Protein AF-A0A3Q8I880-F1 (afdb_monomer_lite)

Structure (mmCIF, N/CA/C/O backbone):
data_AF-A0A3Q8I880-F1
#
_entry.id   AF-A0A3Q8I880-F1
#
loop_
_atom_site.group_PDB
_atom_site.id
_atom_site.type_symbol
_atom_site.label_atom_id
_atom_site.label_alt_id
_atom_site.label_comp_id
_atom_site.label_asym_id
_atom_site.label_entity_id
_atom_site.label_seq_id
_atom_site.pdbx_PDB_ins_code
_atom_site.Cartn_x
_atom_site.Cartn_y
_atom_site.Cartn_z
_atom_site.occupancy
_atom_site.B_iso_or_equiv
_atom_site.auth_seq_id
_atom_site.auth_comp_id
_atom_site.auth_asym_id
_atom_site.auth_atom_id
_atom_site.pdbx_PDB_model_num
ATOM 1 N N . MET A 1 1 ? 31.622 13.884 -21.038 1.00 48.53 1 MET A N 1
ATOM 2 C CA . MET A 1 1 ? 30.396 13.888 -20.202 1.00 48.53 1 MET A CA 1
ATOM 3 C C . MET A 1 1 ? 29.457 12.779 -20.663 1.00 48.53 1 MET A C 1
ATOM 5 O O . MET A 1 1 ? 29.143 12.702 -21.841 1.00 48.53 1 MET A O 1
ATOM 9 N N . ASN A 1 2 ? 29.043 11.909 -19.739 1.00 56.47 2 ASN A N 1
ATOM 10 C CA . ASN A 1 2 ? 28.276 10.677 -19.970 1.00 56.47 2 ASN A CA 1
ATOM 11 C C . ASN A 1 2 ? 26.776 10.926 -20.264 1.00 56.47 2 ASN A C 1
ATOM 13 O O . ASN A 1 2 ? 25.928 10.442 -19.512 1.00 56.47 2 ASN A O 1
ATOM 17 N N . ALA A 1 3 ? 26.432 11.680 -21.315 1.00 60.06 3 ALA A N 1
ATOM 18 C CA . ALA A 1 3 ? 25.040 11.960 -21.712 1.00 60.06 3 ALA A CA 1
ATOM 19 C C . ALA A 1 3 ? 24.098 10.725 -21.659 1.00 60.06 3 ALA A C 1
ATOM 21 O O . ALA A 1 3 ? 23.089 10.794 -20.951 1.00 60.06 3 ALA A O 1
ATOM 22 N N . PRO A 1 4 ? 24.462 9.547 -22.217 1.00 75.69 4 PRO A N 1
ATOM 23 C CA . PRO A 1 4 ? 23.601 8.359 -22.154 1.00 75.69 4 PRO A CA 1
ATOM 24 C C . PRO A 1 4 ? 23.436 7.775 -20.739 1.00 75.69 4 PRO A C 1
ATOM 26 O O . PRO A 1 4 ? 22.412 7.168 -20.424 1.00 75.69 4 PRO A O 1
ATOM 29 N N . ARG A 1 5 ? 24.414 7.970 -19.840 1.00 82.81 5 ARG A N 1
ATOM 30 C CA . ARG A 1 5 ? 24.318 7.507 -18.443 1.00 82.81 5 ARG A CA 1
ATOM 31 C C . ARG A 1 5 ? 23.385 8.406 -17.637 1.00 82.81 5 ARG A C 1
ATOM 33 O O . ARG A 1 5 ? 22.600 7.897 -16.844 1.00 82.81 5 ARG A O 1
ATOM 40 N N . ARG A 1 6 ? 23.450 9.725 -17.854 1.00 87.69 6 ARG A N 1
ATOM 41 C CA . ARG A 1 6 ? 22.575 10.701 -17.189 1.00 87.69 6 ARG A CA 1
ATOM 42 C C . ARG A 1 6 ? 21.116 10.505 -17.594 1.00 87.69 6 ARG A C 1
ATOM 44 O O . ARG A 1 6 ? 20.265 10.419 -16.719 1.00 87.69 6 ARG A O 1
ATOM 51 N N . GLU A 1 7 ? 20.832 10.366 -18.886 1.00 89.00 7 GLU A N 1
ATOM 52 C CA . GLU A 1 7 ? 19.466 10.129 -19.380 1.00 89.00 7 GLU A CA 1
ATOM 53 C C . GLU A 1 7 ? 18.866 8.828 -18.844 1.00 89.00 7 GLU A C 1
ATOM 55 O O . GLU A 1 7 ? 17.703 8.790 -18.441 1.00 89.00 7 GLU A O 1
ATOM 60 N N . ARG A 1 8 ? 19.671 7.760 -18.777 1.00 87.94 8 ARG A N 1
ATOM 61 C CA . ARG A 1 8 ? 19.245 6.493 -18.177 1.00 87.94 8 ARG A CA 1
ATOM 62 C C . ARG A 1 8 ? 18.885 6.657 -16.700 1.00 87.94 8 ARG A C 1
ATOM 64 O O . ARG A 1 8 ? 17.855 6.141 -16.280 1.00 87.94 8 ARG A O 1
ATOM 71 N N . TRP A 1 9 ? 19.703 7.374 -15.928 1.00 92.31 9 TRP A N 1
ATOM 72 C CA . TRP A 1 9 ? 19.418 7.646 -14.518 1.00 92.31 9 TRP A CA 1
ATOM 73 C C . TRP A 1 9 ? 18.152 8.477 -14.327 1.00 92.31 9 TRP A C 1
ATOM 75 O O . TRP A 1 9 ? 17.329 8.119 -13.490 1.00 92.31 9 TRP A O 1
ATOM 85 N N . LEU A 1 10 ? 17.953 9.524 -15.132 1.00 94.12 10 LEU A N 1
ATOM 86 C CA . LEU A 1 10 ? 16.739 10.343 -15.070 1.00 94.12 10 LEU A CA 1
ATOM 87 C C . LEU A 1 10 ? 15.481 9.502 -15.319 1.00 94.12 10 LEU A C 1
ATOM 89 O O . LEU A 1 10 ? 14.535 9.594 -14.546 1.00 94.12 10 LEU A O 1
ATOM 93 N N . LYS A 1 11 ? 15.505 8.598 -16.306 1.00 93.62 11 LYS A N 1
ATOM 94 C CA . LYS A 1 11 ? 14.385 7.677 -16.570 1.00 93.62 11 LYS A CA 1
ATOM 95 C C . LYS A 1 11 ? 14.132 6.692 -15.426 1.00 93.62 11 LYS A C 1
ATOM 97 O O . LYS A 1 11 ? 12.984 6.343 -15.173 1.00 93.62 11 LYS A O 1
ATOM 102 N N . ILE A 1 12 ? 15.181 6.217 -14.749 1.00 94.75 12 ILE A N 1
ATOM 103 C CA . ILE A 1 12 ? 15.036 5.356 -13.562 1.00 94.75 12 ILE A CA 1
ATOM 104 C C . ILE A 1 12 ? 14.341 6.136 -12.443 1.00 94.75 12 ILE A C 1
ATOM 106 O O . ILE A 1 12 ? 13.394 5.628 -11.850 1.00 94.75 12 ILE A O 1
ATOM 110 N N . VAL A 1 13 ? 14.789 7.366 -12.179 1.00 95.25 13 VAL A N 1
ATOM 111 C CA . VAL A 1 13 ? 14.208 8.235 -11.148 1.00 95.25 13 VAL A CA 1
ATOM 112 C C . VAL A 1 13 ? 12.749 8.550 -11.466 1.00 95.25 13 VAL A C 1
ATOM 114 O O . VAL A 1 13 ? 11.898 8.340 -10.611 1.00 95.25 13 VAL A O 1
ATOM 117 N N . GLU A 1 14 ? 12.443 8.957 -12.698 1.00 95.25 14 GLU A N 1
ATOM 118 C CA . GLU A 1 14 ? 11.081 9.261 -13.151 1.00 95.25 14 GLU A CA 1
ATOM 119 C C . GLU A 1 14 ? 10.129 8.078 -12.922 1.00 95.25 14 GLU A C 1
ATOM 121 O O . GLU A 1 14 ? 9.075 8.225 -12.307 1.00 95.25 14 GLU A O 1
ATOM 126 N N . ARG A 1 15 ? 10.525 6.869 -13.331 1.00 94.94 15 ARG A N 1
ATOM 127 C CA . ARG A 1 15 ? 9.709 5.657 -13.144 1.00 94.94 15 ARG A CA 1
ATOM 128 C C . ARG A 1 15 ? 9.521 5.302 -11.674 1.00 94.94 15 ARG A C 1
ATOM 130 O O . ARG A 1 15 ? 8.427 4.907 -11.278 1.00 94.94 15 ARG A O 1
ATOM 137 N N . SER A 1 16 ? 10.561 5.472 -10.860 1.00 94.56 16 SER A N 1
ATOM 138 C CA . SER A 1 16 ? 10.470 5.265 -9.414 1.00 94.56 16 SER A CA 1
ATOM 139 C C . SER A 1 16 ? 9.561 6.301 -8.748 1.00 94.56 16 SER A C 1
ATOM 141 O O . SER A 1 16 ? 8.810 5.942 -7.847 1.00 94.56 16 SER A O 1
ATOM 143 N N . MET A 1 17 ? 9.552 7.554 -9.218 1.00 96.50 17 MET A N 1
ATOM 144 C CA . MET A 1 17 ? 8.603 8.576 -8.758 1.00 96.50 17 MET A CA 1
ATOM 145 C C . MET A 1 17 ? 7.164 8.208 -9.121 1.00 96.50 17 MET A C 1
ATOM 147 O O . MET A 1 17 ? 6.275 8.341 -8.286 1.00 96.50 17 MET A O 1
ATOM 151 N N . VAL A 1 18 ? 6.926 7.683 -10.325 1.00 94.94 18 VAL A N 1
ATOM 152 C CA . VAL A 1 18 ? 5.600 7.168 -10.701 1.00 94.94 18 VAL A CA 1
ATOM 153 C C . VAL A 1 18 ? 5.187 6.024 -9.770 1.00 94.94 18 VAL A C 1
ATOM 155 O O . VAL A 1 18 ? 4.083 6.040 -9.230 1.00 94.94 18 VAL A O 1
ATOM 158 N N . GLY A 1 19 ? 6.085 5.066 -9.515 1.00 95.25 19 GLY A N 1
ATOM 159 C CA . GLY A 1 19 ? 5.859 3.993 -8.542 1.00 95.25 19 GLY A CA 1
ATOM 160 C C . GLY A 1 19 ? 5.504 4.515 -7.147 1.00 95.25 19 GLY A C 1
ATOM 161 O O . GLY A 1 19 ? 4.554 4.033 -6.533 1.00 95.25 19 GLY A O 1
ATOM 162 N N . HIS A 1 20 ? 6.215 5.543 -6.685 1.00 96.94 20 HIS A N 1
ATOM 163 C CA . HIS A 1 20 ? 5.966 6.211 -5.412 1.00 96.94 20 HIS A CA 1
ATOM 164 C C . HIS A 1 20 ? 4.575 6.858 -5.352 1.00 96.94 20 HIS A C 1
ATOM 166 O O . HIS A 1 20 ? 3.838 6.637 -4.394 1.00 96.94 20 HIS A O 1
ATOM 172 N N . VAL A 1 21 ? 4.166 7.584 -6.399 1.00 97.06 21 VAL A N 1
ATOM 173 C CA . VAL A 1 21 ? 2.827 8.192 -6.482 1.00 97.06 21 VAL A CA 1
ATOM 174 C C . VAL A 1 21 ? 1.730 7.125 -6.419 1.00 97.06 21 VAL A C 1
ATOM 176 O O . VAL A 1 21 ? 0.759 7.294 -5.687 1.00 97.06 21 VAL A O 1
ATOM 179 N N . PHE A 1 22 ? 1.897 5.994 -7.114 1.00 95.38 22 PHE A N 1
ATOM 180 C CA . PHE A 1 22 ? 0.932 4.888 -7.071 1.00 95.38 22 PHE A CA 1
ATOM 181 C C . PHE A 1 22 ? 0.911 4.127 -5.739 1.00 95.38 22 PHE A C 1
ATOM 183 O O . PHE A 1 22 ? -0.091 3.479 -5.432 1.00 95.38 22 PHE A O 1
ATOM 190 N N . ALA A 1 23 ? 1.967 4.206 -4.929 1.00 96.94 23 ALA A N 1
ATOM 191 C CA . ALA A 1 23 ? 1.999 3.548 -3.628 1.00 96.94 23 ALA A CA 1
ATOM 192 C C . ALA A 1 23 ? 0.982 4.153 -2.647 1.00 96.94 23 ALA A C 1
ATOM 194 O O . ALA A 1 23 ? 0.402 3.412 -1.857 1.00 96.94 23 ALA A O 1
ATOM 195 N N . TYR A 1 24 ? 0.707 5.460 -2.728 1.00 95.94 24 TYR A N 1
ATOM 196 C CA . TYR A 1 24 ? -0.257 6.141 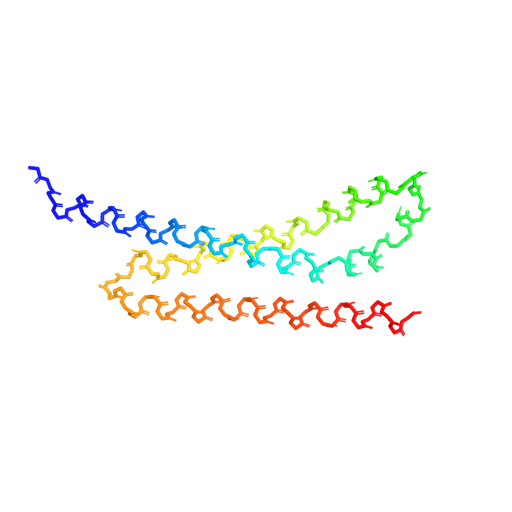-1.856 1.00 95.94 24 TYR A CA 1
ATOM 197 C C . TYR A 1 24 ? -1.692 5.600 -1.961 1.00 95.94 24 TYR A C 1
ATOM 199 O O . TYR A 1 24 ? -2.203 5.126 -0.946 1.00 95.94 24 TYR A O 1
ATOM 207 N N . PRO A 1 25 ? -2.366 5.616 -3.131 1.00 96.25 25 PRO A N 1
ATOM 208 C CA . PRO A 1 25 ? -3.742 5.135 -3.224 1.00 96.25 25 PRO A CA 1
ATOM 209 C C . PRO A 1 25 ? -3.861 3.649 -2.865 1.00 96.25 25 PRO A C 1
ATOM 211 O O . PRO A 1 25 ? -4.830 3.251 -2.225 1.00 96.25 25 PRO A O 1
ATOM 214 N N . VAL A 1 26 ? -2.864 2.825 -3.203 1.00 96.81 26 VAL A N 1
ATOM 215 C CA . VAL A 1 26 ? -2.880 1.399 -2.843 1.00 96.81 26 VAL A CA 1
ATOM 216 C C . VAL A 1 26 ? -2.701 1.203 -1.336 1.00 96.81 26 VAL A C 1
ATOM 218 O O . VAL A 1 26 ? -3.424 0.408 -0.739 1.00 96.81 26 VAL A O 1
ATOM 221 N N . ALA A 1 27 ? -1.803 1.953 -0.695 1.00 97.00 27 ALA A N 1
ATOM 222 C CA . ALA A 1 27 ? -1.656 1.926 0.758 1.00 97.00 27 ALA A CA 1
ATOM 223 C C . ALA A 1 27 ? -2.948 2.361 1.470 1.00 97.00 27 ALA A C 1
ATOM 225 O O . ALA A 1 27 ? -3.332 1.738 2.457 1.00 97.00 27 ALA A O 1
ATOM 226 N N . VAL A 1 28 ? -3.656 3.368 0.942 1.00 95.50 28 VAL A N 1
ATOM 227 C CA . VAL A 1 28 ? -4.960 3.808 1.468 1.00 95.50 28 VAL A CA 1
ATOM 228 C C . VAL A 1 28 ? -6.006 2.698 1.374 1.00 95.50 28 VAL A C 1
ATOM 230 O O . VAL A 1 28 ? -6.681 2.431 2.366 1.00 95.50 28 VAL A O 1
ATOM 233 N N . VAL A 1 29 ? -6.109 2.003 0.233 1.00 95.88 29 VAL A N 1
ATOM 234 C CA . VAL A 1 29 ? -7.027 0.856 0.082 1.00 95.88 29 VAL A CA 1
ATOM 235 C C . VAL A 1 29 ? -6.773 -0.182 1.173 1.00 95.88 29 VAL A C 1
ATOM 237 O O . VAL A 1 29 ? -7.710 -0.631 1.828 1.00 95.88 29 VAL A O 1
ATOM 240 N N . TRP A 1 30 ? -5.509 -0.520 1.418 1.00 97.88 30 TRP A N 1
ATOM 241 C CA . TRP A 1 30 ? -5.146 -1.491 2.447 1.00 97.88 30 TRP A CA 1
ATOM 242 C C . TRP A 1 30 ? -5.358 -0.983 3.873 1.00 97.88 30 TRP A C 1
ATOM 244 O O . TRP A 1 30 ? -5.770 -1.764 4.731 1.00 97.88 30 TRP A O 1
ATOM 254 N N . ALA A 1 31 ? -5.149 0.310 4.135 1.00 96.31 31 ALA A N 1
ATOM 255 C CA . ALA A 1 31 ? -5.489 0.918 5.418 1.00 96.31 31 ALA A CA 1
ATOM 256 C C . ALA A 1 31 ? -6.988 0.761 5.705 1.00 96.31 31 ALA A C 1
ATOM 258 O O . ALA A 1 31 ? -7.363 0.208 6.737 1.00 96.31 31 ALA A O 1
ATOM 259 N N . MET A 1 32 ? -7.839 1.168 4.756 1.00 95.19 32 MET A N 1
ATOM 260 C CA . MET A 1 32 ? -9.299 1.103 4.882 1.00 95.19 32 MET A CA 1
ATOM 261 C C . MET A 1 32 ? -9.808 -0.335 4.990 1.00 95.19 32 MET A C 1
ATOM 263 O O . MET A 1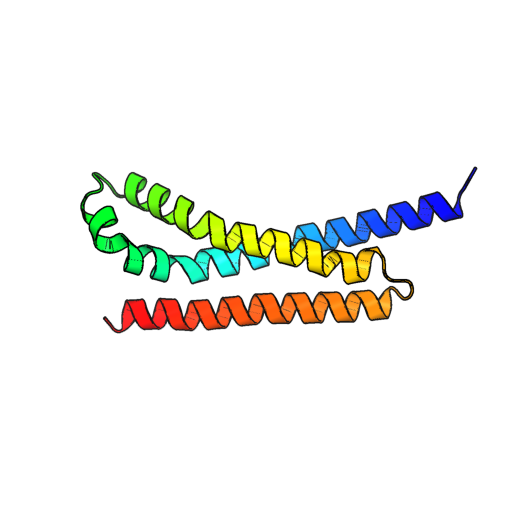 32 ? -10.673 -0.628 5.814 1.00 95.19 32 MET A O 1
ATOM 267 N N . ALA A 1 33 ? -9.239 -1.245 4.200 1.00 95.75 33 ALA A N 1
ATOM 268 C CA . ALA A 1 33 ? -9.556 -2.665 4.253 1.00 95.75 33 ALA A CA 1
ATOM 269 C C . ALA A 1 33 ? -9.185 -3.309 5.602 1.00 95.75 33 ALA A C 1
ATOM 271 O O . ALA A 1 33 ? -9.794 -4.298 6.000 1.00 95.75 33 ALA A O 1
ATOM 272 N N . SER A 1 34 ? -8.208 -2.753 6.322 1.00 96.19 34 SER A N 1
ATOM 273 C CA . SER A 1 34 ? -7.729 -3.295 7.599 1.00 96.19 34 SER A CA 1
ATOM 274 C C . SER A 1 34 ? -8.469 -2.749 8.822 1.00 96.19 34 SER A C 1
ATOM 276 O O . SER A 1 34 ? -8.320 -3.317 9.903 1.00 96.19 34 SER A O 1
ATOM 278 N N . ILE A 1 35 ? -9.269 -1.681 8.680 1.00 95.25 35 ILE A N 1
ATOM 279 C CA . ILE A 1 35 ? -10.011 -1.067 9.798 1.00 95.25 35 ILE A CA 1
ATOM 280 C C . ILE A 1 35 ? -10.910 -2.088 10.513 1.00 95.25 35 ILE A C 1
ATOM 282 O O . ILE A 1 35 ? -10.766 -2.226 11.730 1.00 95.25 35 ILE A O 1
ATOM 286 N N . PRO A 1 36 ? -11.779 -2.854 9.818 1.00 94.31 36 PRO A N 1
ATOM 287 C CA . PRO A 1 36 ? -12.671 -3.794 10.495 1.00 94.31 36 PRO A CA 1
ATOM 288 C C . PRO A 1 36 ? -11.911 -4.870 11.263 1.00 94.31 36 PRO A C 1
ATOM 290 O O . PRO A 1 36 ? -12.270 -5.208 12.388 1.00 94.31 36 PRO A O 1
ATOM 293 N N . LEU A 1 37 ? -10.810 -5.362 10.685 1.00 90.50 37 LEU A N 1
ATOM 294 C CA . LEU A 1 37 ? -9.977 -6.367 11.330 1.00 90.50 37 LEU A CA 1
ATOM 295 C C . LEU A 1 37 ? -9.303 -5.812 12.592 1.00 90.50 37 LEU A C 1
ATOM 297 O O . LEU A 1 37 ? -9.253 -6.502 13.607 1.00 90.50 37 LEU A O 1
ATOM 301 N N . ALA A 1 38 ? -8.810 -4.570 12.552 1.00 91.75 38 ALA A N 1
ATOM 302 C CA . ALA A 1 38 ? -8.232 -3.919 13.725 1.00 91.75 38 ALA A CA 1
ATOM 303 C C . ALA A 1 38 ? -9.266 -3.756 14.849 1.00 91.75 38 ALA A C 1
ATOM 305 O O . ALA A 1 38 ? -8.942 -3.994 16.008 1.00 91.75 38 ALA A O 1
ATOM 306 N N . ILE A 1 39 ? -10.510 -3.410 14.513 1.00 91.50 39 ILE A N 1
ATOM 307 C CA . ILE A 1 39 ? -11.597 -3.326 15.493 1.00 91.50 39 ILE A CA 1
ATOM 308 C C . ILE A 1 39 ? -11.897 -4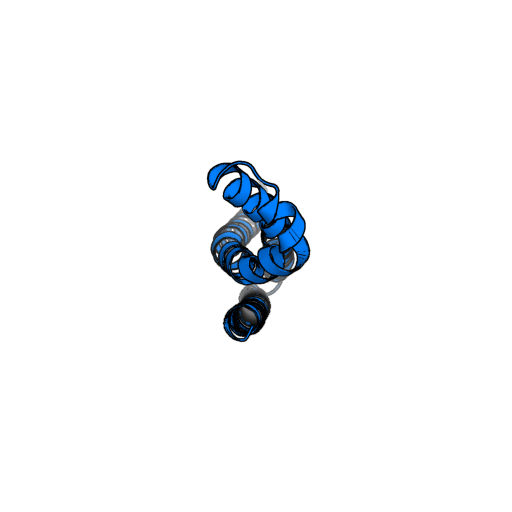.713 16.068 1.00 91.50 39 ILE A C 1
ATOM 310 O O . ILE A 1 39 ? -11.945 -4.881 17.279 1.00 91.50 39 ILE A O 1
ATOM 314 N N . HIS A 1 40 ? -12.042 -5.727 15.215 1.00 89.44 40 HIS A N 1
ATOM 315 C CA . HIS A 1 40 ? -12.371 -7.088 15.638 1.00 89.44 40 HIS A CA 1
ATOM 316 C C . HIS A 1 40 ? -11.325 -7.727 16.544 1.00 89.44 40 HIS A C 1
ATOM 318 O O . HIS A 1 40 ? -11.671 -8.325 17.561 1.00 89.44 40 HIS A O 1
ATOM 324 N N . LEU A 1 41 ? -10.049 -7.626 16.176 1.00 90.62 41 LEU A N 1
ATOM 325 C CA . LEU A 1 41 ? -8.975 -8.276 16.922 1.00 90.62 41 LEU A CA 1
ATOM 326 C C . LEU A 1 41 ? -8.689 -7.597 18.263 1.00 90.62 41 LEU A C 1
ATOM 328 O O . LEU A 1 41 ? -8.110 -8.240 19.133 1.00 90.62 41 LEU A O 1
ATOM 332 N N . PHE A 1 42 ? -9.082 -6.331 18.423 1.00 92.94 42 PHE A N 1
ATOM 333 C CA . PHE A 1 42 ? -8.715 -5.511 19.577 1.00 92.94 42 PHE A CA 1
ATOM 334 C C . PHE A 1 42 ? -9.914 -4.809 20.226 1.00 92.94 42 PHE A C 1
ATOM 336 O O . PHE A 1 42 ? -9.763 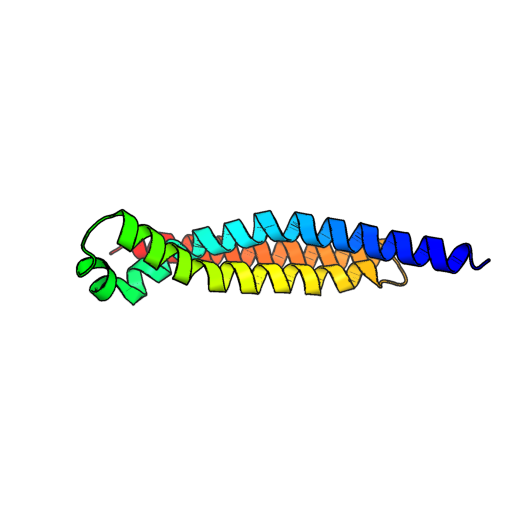-3.746 20.827 1.00 92.94 42 PHE A O 1
ATOM 343 N N . ILE A 1 43 ? -11.118 -5.375 20.087 1.00 92.81 43 ILE A N 1
ATOM 344 C CA . ILE A 1 43 ? -12.345 -4.750 20.600 1.00 92.81 43 ILE A CA 1
ATOM 345 C C . ILE A 1 43 ? -12.282 -4.543 22.118 1.00 92.81 43 ILE A C 1
ATOM 347 O O . ILE A 1 43 ? -12.655 -3.488 22.611 1.00 92.81 43 ILE A O 1
ATOM 351 N N . ARG A 1 44 ? -11.703 -5.501 22.853 1.00 94.25 44 ARG A N 1
ATOM 352 C CA . ARG A 1 44 ? -11.573 -5.421 24.315 1.00 94.25 44 ARG A CA 1
ATOM 353 C C . ARG A 1 44 ? -10.662 -4.278 24.743 1.00 94.25 44 ARG A C 1
ATOM 355 O O . ARG A 1 44 ? -10.932 -3.626 25.739 1.00 94.25 44 ARG A O 1
ATOM 362 N N . GLU A 1 45 ? -9.577 -4.042 24.015 1.00 95.56 45 GLU A N 1
ATOM 363 C CA . GLU A 1 45 ? -8.683 -2.917 24.260 1.00 95.56 45 GLU A CA 1
ATOM 364 C C . GLU A 1 45 ? -9.342 -1.593 23.884 1.00 95.56 45 GLU A C 1
ATOM 366 O O . GLU A 1 45 ? -9.155 -0.610 24.593 1.00 95.56 45 GLU A O 1
ATOM 371 N N . ILE A 1 46 ? -10.120 -1.574 22.798 1.00 93.19 46 ILE A N 1
ATOM 372 C CA . ILE A 1 46 ? -10.875 -0.402 22.342 1.00 93.19 46 ILE A CA 1
ATOM 373 C C . ILE A 1 46 ? -11.924 0.014 23.379 1.00 93.19 46 ILE A C 1
ATOM 375 O O . ILE A 1 46 ? -12.009 1.200 23.691 1.00 93.19 46 ILE A O 1
ATOM 379 N N . ASP A 1 47 ? -12.652 -0.942 23.960 1.00 94.19 47 ASP A N 1
ATOM 380 C CA . ASP A 1 47 ? -13.690 -0.693 24.972 1.00 94.19 47 ASP A CA 1
ATOM 381 C C . ASP A 1 47 ? -13.137 -0.058 26.260 1.00 94.19 47 ASP A C 1
ATOM 383 O O . ASP A 1 47 ? -13.870 0.587 27.008 1.00 94.19 47 ASP A O 1
ATOM 387 N N . LEU A 1 48 ? -11.837 -0.220 26.526 1.00 96.50 48 LEU A N 1
ATOM 388 C CA . LEU A 1 48 ? -11.156 0.351 27.691 1.00 96.50 48 LEU A CA 1
ATOM 389 C C . LEU A 1 48 ? -10.623 1.772 27.444 1.00 96.50 48 LEU A C 1
ATOM 391 O O . LEU A 1 48 ? -10.075 2.388 28.362 1.00 96.50 48 LEU A O 1
ATOM 395 N N . LEU A 1 49 ? -10.731 2.299 26.220 1.00 96.56 49 LEU A N 1
ATOM 396 C CA . LEU A 1 49 ? -10.206 3.620 25.885 1.00 96.56 49 LEU A CA 1
ATOM 397 C C . LEU A 1 49 ? -11.155 4.737 26.353 1.00 96.56 49 LEU A C 1
ATOM 399 O O . LEU A 1 49 ? -12.373 4.624 26.235 1.00 96.56 49 LEU A O 1
ATOM 403 N N . PRO A 1 50 ? -10.609 5.861 26.851 1.00 93.81 50 PRO A N 1
ATOM 404 C CA . PRO A 1 50 ? -11.399 6.877 27.545 1.00 93.81 50 PRO A CA 1
ATOM 405 C C . PRO A 1 50 ? -12.270 7.737 26.619 1.00 93.81 50 PRO A C 1
ATOM 407 O O . PRO A 1 50 ? -13.177 8.417 27.095 1.00 93.81 50 PRO A O 1
ATOM 410 N N . ASN A 1 51 ? -11.967 7.789 25.317 1.00 95.62 51 ASN A N 1
ATOM 411 C CA . ASN A 1 51 ? -12.675 8.627 24.352 1.00 95.62 51 ASN A CA 1
ATOM 412 C C . ASN A 1 51 ? -12.449 8.170 22.900 1.00 95.62 51 ASN A C 1
ATOM 414 O O . ASN A 1 51 ? -11.573 7.358 22.599 1.00 95.62 51 ASN A O 1
ATOM 418 N N . GLN A 1 52 ? -13.233 8.747 21.987 1.00 93.00 52 GLN A N 1
ATOM 419 C CA . GLN A 1 52 ? -13.200 8.435 20.554 1.00 93.00 52 GLN A CA 1
ATOM 420 C C . GLN A 1 52 ? -11.869 8.795 19.879 1.00 93.00 52 GLN A C 1
ATOM 422 O O . GLN A 1 52 ? -11.445 8.109 18.952 1.00 93.00 52 GLN A O 1
ATOM 427 N N . GLU A 1 53 ? -11.181 9.840 20.345 1.00 96.56 53 GLU A N 1
ATOM 428 C CA . GLU A 1 53 ? -9.874 10.211 19.797 1.00 96.56 53 GLU A CA 1
ATOM 429 C C . GLU A 1 53 ? -8.832 9.118 20.070 1.00 96.56 53 GLU A C 1
ATOM 431 O O . GLU A 1 53 ? -8.105 8.711 19.162 1.00 96.56 53 GLU A O 1
ATOM 436 N N . ALA A 1 54 ? -8.800 8.588 21.295 1.00 95.44 54 ALA A N 1
ATOM 437 C CA . ALA A 1 54 ? -7.913 7.497 21.675 1.00 95.44 54 ALA A CA 1
ATOM 438 C C . ALA A 1 54 ? -8.192 6.231 20.849 1.00 95.44 54 ALA A C 1
ATOM 440 O O . ALA A 1 54 ? -7.248 5.596 20.373 1.00 95.44 54 ALA A O 1
ATOM 441 N N . VAL A 1 55 ? -9.471 5.906 20.612 1.00 94.31 55 VAL A N 1
ATOM 442 C CA . VAL A 1 55 ? -9.879 4.807 19.717 1.00 94.31 55 VAL A CA 1
ATOM 443 C C . VAL A 1 55 ? -9.363 5.049 18.299 1.00 94.31 55 VAL A C 1
ATOM 445 O O . VAL A 1 55 ? -8.723 4.172 17.716 1.00 94.31 55 VAL A O 1
ATOM 448 N N . GLY A 1 56 ? -9.568 6.254 17.762 1.00 92.75 56 GLY A N 1
ATOM 449 C CA . GLY A 1 56 ? -9.085 6.640 16.439 1.00 92.75 56 GLY A CA 1
ATOM 450 C C . GLY A 1 56 ? -7.571 6.478 16.306 1.00 92.75 56 GLY A C 1
ATOM 451 O O . GLY A 1 56 ? -7.100 5.820 15.379 1.00 92.75 56 GLY A O 1
ATOM 452 N N . GLN A 1 57 ? -6.794 6.997 17.261 1.00 95.19 57 GLN A N 1
ATOM 453 C CA . GLN A 1 57 ? -5.336 6.849 17.257 1.00 95.19 57 GLN A CA 1
ATOM 454 C C . GLN A 1 57 ? -4.897 5.386 17.369 1.00 95.19 57 GLN A C 1
ATOM 456 O O . GLN A 1 57 ? -3.946 4.977 16.697 1.00 95.19 57 GLN A O 1
ATOM 461 N N . PHE A 1 58 ? -5.575 4.591 18.198 1.00 95.38 58 PHE A N 1
ATOM 462 C CA . PHE A 1 58 ? -5.289 3.170 18.336 1.00 95.38 58 PHE A CA 1
ATOM 463 C C . PHE A 1 58 ? -5.502 2.434 17.008 1.00 95.38 58 PHE A C 1
ATOM 465 O O . PHE A 1 58 ? -4.583 1.770 16.522 1.00 95.38 58 PHE A O 1
ATOM 472 N N . VAL A 1 59 ? -6.666 2.614 16.375 1.00 94.06 59 VAL A N 1
ATOM 473 C CA . VAL A 1 59 ? -6.993 1.995 15.082 1.00 94.06 59 VAL A CA 1
ATOM 474 C C . VAL A 1 59 ? -6.011 2.450 14.003 1.00 94.06 59 VAL A C 1
ATOM 476 O O . VAL A 1 59 ? -5.443 1.602 13.314 1.00 94.06 59 VAL A O 1
ATOM 479 N N . VAL A 1 60 ? -5.724 3.756 13.906 1.00 93.56 60 VAL A N 1
ATOM 480 C CA . VAL A 1 60 ? -4.759 4.317 12.941 1.00 93.56 60 VAL A CA 1
ATOM 481 C C . VAL A 1 60 ? -3.391 3.647 13.070 1.00 93.56 60 VAL A C 1
ATOM 483 O O . VAL A 1 60 ? -2.819 3.220 12.068 1.00 93.56 60 VAL A O 1
ATOM 486 N N . ARG A 1 61 ? -2.875 3.478 14.295 1.00 94.50 61 ARG A N 1
ATOM 487 C CA . ARG A 1 61 ? -1.579 2.816 14.523 1.00 94.50 61 ARG A CA 1
ATOM 488 C C . ARG A 1 61 ? -1.577 1.360 14.060 1.00 94.50 61 ARG A C 1
ATOM 490 O O . ARG A 1 61 ? -0.548 0.883 13.589 1.00 94.50 61 ARG A O 1
ATOM 497 N N . ARG A 1 62 ? -2.705 0.650 14.169 1.00 93.88 62 ARG A N 1
ATOM 498 C CA . ARG A 1 62 ? -2.812 -0.750 13.725 1.00 93.88 62 ARG A CA 1
ATOM 499 C C . ARG A 1 62 ? -2.963 -0.879 12.215 1.00 93.88 62 ARG A C 1
ATOM 501 O O . ARG A 1 62 ? -2.335 -1.761 11.638 1.00 93.88 62 ARG A O 1
ATOM 508 N N . VAL A 1 63 ? -3.714 0.010 11.565 1.00 94.56 63 VAL A N 1
ATOM 509 C CA . VAL A 1 63 ? -3.862 -0.008 10.096 1.00 94.56 63 VAL A CA 1
ATOM 510 C C . VAL A 1 63 ? -2.656 0.587 9.363 1.00 94.56 63 VAL A C 1
ATOM 512 O O . VAL A 1 63 ? -2.445 0.285 8.189 1.00 94.56 63 VAL A O 1
ATOM 515 N N . ALA A 1 64 ? -1.817 1.374 10.046 1.00 94.25 64 ALA A N 1
ATOM 516 C CA . ALA A 1 64 ? -0.578 1.904 9.480 1.00 94.25 64 ALA A CA 1
ATOM 517 C C . ALA A 1 64 ? 0.397 0.796 9.049 1.00 94.25 64 ALA A C 1
ATOM 519 O O . ALA A 1 64 ? 1.073 0.947 8.034 1.00 94.25 64 ALA A O 1
ATOM 520 N N . TRP A 1 65 ? 0.452 -0.328 9.773 1.00 93.44 65 TRP A N 1
ATOM 521 C CA . TRP A 1 65 ? 1.329 -1.449 9.425 1.00 93.44 65 TRP A CA 1
ATOM 522 C C . TRP A 1 65 ? 0.983 -2.107 8.076 1.00 93.44 65 TRP A C 1
ATOM 524 O O . TRP A 1 65 ? 1.856 -2.134 7.207 1.00 93.44 65 TRP A O 1
ATOM 534 N N . PRO A 1 66 ? -0.253 -2.595 7.829 1.00 94.38 66 PRO A N 1
ATOM 535 C CA . PRO A 1 66 ? -0.610 -3.168 6.532 1.00 94.38 66 PRO A CA 1
ATOM 536 C C . PRO A 1 66 ? -0.502 -2.144 5.394 1.00 94.38 66 PRO A C 1
ATOM 538 O O . PRO A 1 66 ? -0.005 -2.480 4.319 1.00 94.38 66 PRO A O 1
ATOM 541 N N . ALA A 1 67 ? -0.877 -0.883 5.635 1.00 96.44 67 ALA A N 1
ATOM 542 C CA . ALA A 1 67 ? -0.711 0.189 4.655 1.00 96.44 67 ALA A CA 1
ATOM 543 C C . ALA A 1 67 ? 0.767 0.413 4.292 1.00 96.44 67 ALA A C 1
ATOM 545 O O . ALA A 1 67 ? 1.118 0.460 3.114 1.00 96.44 67 ALA A O 1
ATOM 546 N N . GLY A 1 68 ? 1.646 0.493 5.295 1.00 96.62 68 GLY A N 1
ATOM 547 C CA . GLY A 1 68 ? 3.086 0.665 5.117 1.00 96.62 68 GLY A CA 1
ATOM 548 C C . GLY A 1 68 ? 3.751 -0.531 4.435 1.00 96.62 68 GLY A C 1
ATOM 549 O O . GLY A 1 68 ? 4.562 -0.348 3.528 1.00 96.62 68 GLY A O 1
ATOM 550 N N . ALA A 1 69 ? 3.367 -1.758 4.797 1.00 97.00 69 ALA A N 1
ATOM 551 C CA . ALA A 1 69 ? 3.864 -2.968 4.144 1.00 97.00 69 ALA A CA 1
ATOM 552 C C . ALA A 1 69 ? 3.546 -2.952 2.643 1.00 97.00 69 ALA A C 1
ATOM 554 O O . ALA A 1 69 ? 4.416 -3.189 1.804 1.00 97.00 69 ALA A O 1
ATOM 555 N N . VAL A 1 70 ? 2.314 -2.595 2.288 1.00 97.62 70 VAL A N 1
ATOM 556 C CA . VAL A 1 70 ? 1.885 -2.534 0.891 1.00 97.62 70 VAL A CA 1
ATOM 557 C C . VAL A 1 70 ? 2.511 -1.358 0.149 1.00 97.62 70 VAL A C 1
ATOM 559 O O . VAL A 1 70 ? 2.906 -1.511 -1.007 1.00 97.62 70 VAL A O 1
ATOM 562 N N . PHE A 1 71 ? 2.684 -0.216 0.814 1.00 97.31 71 PHE A N 1
ATOM 563 C CA . PHE A 1 71 ? 3.437 0.911 0.273 1.00 97.31 71 PHE A CA 1
ATOM 564 C C . PHE A 1 71 ? 4.836 0.464 -0.178 1.00 97.31 71 PHE A C 1
ATOM 566 O O . PHE A 1 71 ? 5.239 0.737 -1.311 1.00 97.31 71 PHE A O 1
ATOM 573 N N . VAL A 1 72 ? 5.547 -0.302 0.657 1.00 97.56 72 VAL A N 1
ATOM 574 C CA . VAL A 1 72 ? 6.855 -0.882 0.313 1.00 97.56 72 VAL A CA 1
ATOM 575 C C . VAL A 1 72 ? 6.743 -1.890 -0.835 1.00 97.56 72 VAL A C 1
ATOM 577 O O . VAL A 1 72 ? 7.549 -1.839 -1.763 1.00 97.56 72 VAL A O 1
ATOM 580 N N . LEU A 1 73 ? 5.734 -2.767 -0.840 1.00 97.06 73 L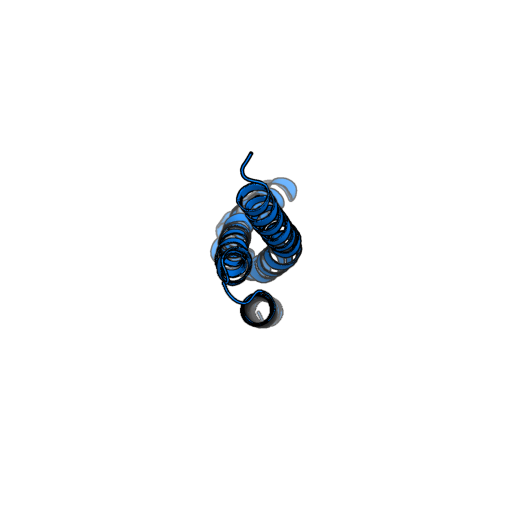EU A N 1
ATOM 581 C CA . LEU A 1 73 ? 5.534 -3.735 -1.929 1.00 97.06 73 LEU A CA 1
ATOM 582 C C . LEU A 1 73 ? 5.332 -3.059 -3.291 1.00 97.06 73 LEU A C 1
ATOM 584 O O . LEU A 1 73 ? 5.885 -3.523 -4.288 1.00 97.06 73 LEU A O 1
ATOM 588 N N . VAL A 1 74 ? 4.599 -1.943 -3.347 1.00 97.06 74 VAL A N 1
ATOM 589 C CA . VAL A 1 74 ? 4.433 -1.172 -4.589 1.00 97.06 74 VAL A CA 1
ATOM 590 C C . VAL A 1 74 ? 5.765 -0.578 -5.052 1.00 97.06 74 VAL A C 1
ATOM 592 O O . VAL A 1 74 ? 6.070 -0.628 -6.246 1.00 97.06 74 VAL A O 1
ATOM 595 N N . HIS A 1 75 ? 6.607 -0.098 -4.129 1.00 97.06 75 HIS A N 1
ATOM 596 C CA . HIS A 1 75 ? 7.960 0.355 -4.470 1.00 97.06 75 HIS A CA 1
ATOM 597 C C . HIS A 1 75 ? 8.797 -0.787 -5.044 1.00 97.06 75 HIS A C 1
ATOM 599 O O . HIS A 1 75 ? 9.385 -0.624 -6.112 1.00 97.06 75 HIS A O 1
ATOM 605 N N . LEU A 1 76 ? 8.798 -1.958 -4.405 1.00 95.88 76 LEU A N 1
ATOM 606 C CA . LEU A 1 76 ? 9.508 -3.133 -4.916 1.00 95.88 76 LEU A CA 1
ATOM 607 C C . LEU A 1 76 ? 8.999 -3.548 -6.304 1.00 95.88 76 LEU A C 1
ATOM 609 O O . LEU A 1 76 ? 9.799 -3.822 -7.199 1.00 95.88 76 LEU A O 1
ATOM 613 N N . ALA A 1 77 ? 7.684 -3.518 -6.526 1.00 95.25 77 ALA A N 1
ATOM 614 C CA . ALA A 1 77 ? 7.092 -3.787 -7.832 1.00 95.25 77 ALA A CA 1
ATOM 615 C C . ALA A 1 77 ? 7.515 -2.752 -8.888 1.00 95.25 77 ALA A C 1
ATOM 617 O O . ALA A 1 77 ? 7.758 -3.119 -10.039 1.00 95.25 77 ALA A O 1
ATOM 618 N N . SER A 1 78 ? 7.651 -1.475 -8.516 1.00 95.00 78 SER A N 1
ATOM 619 C CA . SER A 1 78 ? 8.106 -0.420 -9.432 1.00 95.00 78 SER A CA 1
ATOM 620 C C . SER A 1 78 ? 9.535 -0.651 -9.938 1.00 95.00 78 SER A C 1
ATOM 622 O O . SER A 1 78 ? 9.841 -0.315 -11.084 1.00 95.00 78 SER A O 1
ATOM 624 N N . LEU A 1 79 ? 10.387 -1.333 -9.158 1.00 93.25 79 LEU A N 1
ATOM 625 C CA . LEU A 1 79 ? 11.752 -1.676 -9.573 1.00 93.25 79 LEU A CA 1
ATOM 626 C C . LEU A 1 79 ? 11.768 -2.576 -10.818 1.00 93.25 79 LEU A C 1
ATOM 628 O O . LEU A 1 79 ? 12.676 -2.456 -11.645 1.00 93.25 79 LEU A O 1
ATOM 632 N N . LEU A 1 80 ? 10.730 -3.408 -11.002 1.00 91.25 80 LEU A N 1
ATOM 633 C CA . LEU A 1 80 ? 10.545 -4.242 -12.197 1.00 91.25 80 LEU A CA 1
ATOM 634 C C . LEU A 1 80 ? 10.421 -3.415 -13.480 1.00 91.25 80 LEU A C 1
ATOM 636 O O . LEU A 1 80 ? 10.659 -3.946 -14.564 1.00 91.25 80 LEU A O 1
ATOM 640 N N . TRP A 1 81 ? 10.028 -2.144 -13.371 1.00 95.00 81 TRP A N 1
ATOM 641 C CA . TRP A 1 81 ? 9.931 -1.206 -14.483 1.00 95.00 81 TRP A CA 1
ATOM 642 C C . TRP A 1 81 ? 11.104 -0.227 -14.524 1.00 95.00 81 TRP A C 1
ATOM 644 O O . TRP A 1 81 ? 11.689 -0.027 -15.595 1.00 95.00 81 TRP A O 1
ATOM 654 N N . SER A 1 82 ? 11.493 0.341 -13.379 1.00 93.88 82 SER A N 1
ATOM 655 C CA . SER A 1 82 ? 12.587 1.313 -13.295 1.00 93.88 82 SER A CA 1
ATOM 656 C C . SER A 1 82 ? 13.881 0.760 -13.891 1.00 93.88 82 SER A C 1
ATOM 658 O O . SER A 1 82 ? 14.517 1.440 -14.693 1.00 93.88 82 SER A O 1
ATOM 660 N N . PHE A 1 83 ? 14.208 -0.508 -13.617 1.00 93.69 83 PHE A N 1
ATOM 661 C CA . PHE A 1 83 ? 15.438 -1.157 -14.087 1.00 93.69 83 PHE A CA 1
ATOM 662 C C . PHE A 1 83 ? 15.257 -2.060 -15.317 1.00 93.69 83 PHE A C 1
ATOM 664 O O . PHE A 1 83 ? 16.202 -2.735 -15.728 1.00 93.69 83 PHE A O 1
ATOM 671 N N . ALA A 1 84 ? 14.072 -2.080 -15.933 1.00 92.12 84 ALA A N 1
ATOM 672 C CA . ALA A 1 84 ? 13.812 -2.941 -17.082 1.00 92.12 84 ALA A CA 1
ATOM 673 C C . ALA A 1 84 ? 14.649 -2.544 -18.309 1.00 92.12 84 ALA A C 1
ATOM 675 O O . ALA A 1 84 ? 14.678 -1.375 -18.701 1.00 92.12 84 ALA A O 1
ATOM 676 N N . ALA A 1 85 ? 15.255 -3.542 -18.963 1.00 90.00 85 ALA A N 1
ATOM 677 C CA . ALA A 1 85 ? 15.908 -3.365 -20.261 1.00 90.00 85 ALA A CA 1
ATOM 678 C C . ALA A 1 85 ? 14.901 -2.979 -21.364 1.00 90.00 85 ALA A C 1
ATOM 680 O O . ALA A 1 85 ? 15.198 -2.127 -22.193 1.00 90.00 85 ALA A O 1
ATOM 681 N N . ASP A 1 86 ? 13.698 -3.564 -21.322 1.00 94.06 86 ASP A N 1
ATOM 682 C CA . ASP A 1 86 ? 12.538 -3.197 -22.144 1.00 94.06 86 ASP A CA 1
ATOM 683 C C . ASP A 1 86 ? 11.510 -2.459 -21.260 1.00 94.06 86 ASP A C 1
ATOM 685 O O . ASP A 1 86 ? 10.799 -3.102 -20.472 1.00 94.06 86 ASP A O 1
ATOM 689 N N . PRO A 1 87 ? 11.413 -1.118 -21.361 1.00 91.81 87 PRO A N 1
ATOM 690 C CA . PRO A 1 87 ? 10.517 -0.325 -20.528 1.00 91.81 87 PRO A CA 1
ATOM 691 C C . PRO A 1 87 ? 9.039 -0.671 -20.693 1.00 91.81 87 PRO A C 1
ATOM 693 O O . PRO A 1 87 ? 8.302 -0.624 -19.711 1.00 91.81 87 PRO A O 1
ATOM 696 N N . ALA A 1 88 ? 8.592 -1.027 -21.900 1.00 94.25 88 ALA A N 1
ATOM 697 C CA . ALA A 1 88 ? 7.183 -1.316 -22.159 1.00 94.25 88 ALA A CA 1
ATOM 698 C C . ALA A 1 88 ? 6.771 -2.628 -21.480 1.00 94.25 88 ALA A C 1
ATOM 700 O O . ALA A 1 88 ? 5.712 -2.725 -20.854 1.00 94.25 88 ALA A O 1
ATOM 701 N N . ARG A 1 89 ? 7.640 -3.641 -21.545 1.00 95.44 89 ARG A N 1
ATOM 702 C CA . ARG A 1 89 ? 7.432 -4.912 -20.843 1.00 95.44 89 ARG A CA 1
ATOM 703 C C . ARG A 1 89 ? 7.543 -4.759 -19.328 1.00 95.44 89 ARG A C 1
ATOM 705 O O . ARG A 1 89 ? 6.733 -5.347 -18.612 1.00 95.44 89 ARG A O 1
ATOM 712 N N . GLY A 1 90 ? 8.501 -3.963 -18.848 1.00 95.81 90 GLY A N 1
ATOM 713 C CA . GLY A 1 90 ? 8.638 -3.617 -17.431 1.00 95.81 90 GLY A CA 1
ATOM 714 C C . GLY A 1 90 ? 7.381 -2.945 -16.881 1.00 95.81 90 GLY A C 1
ATOM 715 O O . GLY A 1 90 ? 6.844 -3.386 -15.868 1.00 95.81 90 GLY A O 1
ATOM 716 N N . PHE A 1 91 ? 6.841 -1.964 -17.610 1.00 95.44 91 PHE A N 1
ATOM 717 C CA . PHE A 1 91 ? 5.610 -1.270 -17.237 1.00 95.44 91 PHE A CA 1
ATOM 718 C C . PHE A 1 91 ? 4.416 -2.224 -17.143 1.00 95.44 91 PHE A C 1
ATOM 720 O O . PHE A 1 91 ? 3.704 -2.226 -16.144 1.00 95.44 91 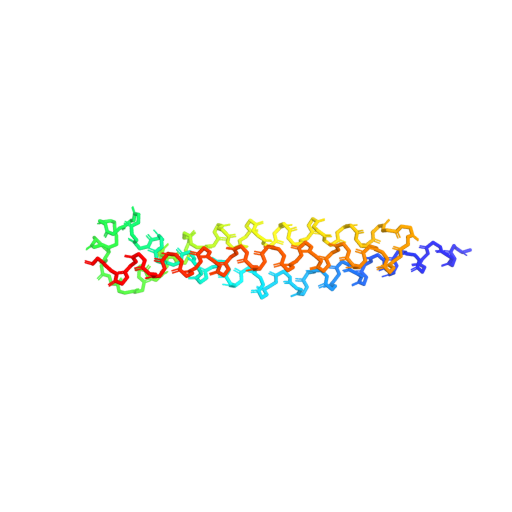PHE A O 1
ATOM 727 N N . LYS A 1 92 ? 4.233 -3.116 -18.128 1.00 96.75 92 LYS A N 1
ATOM 728 C CA . LYS A 1 92 ? 3.166 -4.134 -18.085 1.00 96.75 92 LYS A CA 1
ATOM 729 C C . LYS A 1 92 ? 3.266 -5.029 -16.846 1.00 96.75 92 LYS A C 1
ATOM 731 O O . LYS A 1 92 ? 2.241 -5.371 -16.263 1.00 96.75 92 LYS A O 1
ATOM 736 N N . ARG A 1 93 ? 4.479 -5.427 -16.445 1.00 96.75 93 ARG A N 1
ATOM 737 C CA . ARG A 1 93 ? 4.700 -6.228 -15.226 1.00 96.75 93 ARG A CA 1
ATOM 738 C C . ARG A 1 93 ? 4.375 -5.428 -13.967 1.00 96.75 93 ARG A C 1
ATOM 740 O O . ARG A 1 93 ? 3.681 -5.953 -13.103 1.00 96.75 93 ARG A O 1
ATOM 747 N N . PHE A 1 94 ? 4.814 -4.171 -13.902 1.00 96.50 94 PHE A N 1
ATOM 748 C CA . PHE A 1 94 ? 4.490 -3.262 -12.804 1.00 96.50 94 PHE A CA 1
ATOM 749 C C . PHE A 1 94 ? 2.975 -3.072 -12.651 1.00 96.50 94 PHE A C 1
ATOM 751 O O . PHE A 1 94 ? 2.452 -3.297 -11.566 1.00 96.50 94 PHE A O 1
ATOM 758 N N . ILE A 1 95 ? 2.252 -2.769 -13.733 1.00 96.94 95 ILE A N 1
ATOM 759 C CA . ILE A 1 95 ? 0.792 -2.598 -13.695 1.00 96.94 95 ILE A CA 1
ATOM 760 C C . ILE A 1 95 ? 0.078 -3.886 -13.276 1.00 96.94 95 ILE A C 1
ATOM 762 O O . ILE A 1 95 ? -0.846 -3.828 -12.472 1.00 96.94 95 ILE A O 1
ATOM 766 N N . LYS A 1 96 ? 0.517 -5.059 -13.754 1.00 97.56 96 LYS A N 1
ATOM 767 C CA . LYS A 1 96 ? -0.043 -6.344 -13.301 1.00 97.56 96 LYS A CA 1
ATOM 768 C C . LYS A 1 96 ? 0.166 -6.568 -11.804 1.00 97.56 96 LYS A C 1
ATOM 770 O O . LYS A 1 96 ? -0.766 -6.989 -11.126 1.00 97.56 96 LYS A O 1
ATOM 775 N N . ALA A 1 97 ? 1.363 -6.279 -11.294 1.00 96.75 97 ALA A N 1
ATOM 776 C CA . ALA A 1 97 ? 1.654 -6.384 -9.868 1.00 96.75 97 ALA A CA 1
ATOM 777 C C . ALA A 1 97 ? 0.802 -5.399 -9.051 1.00 96.75 97 ALA A C 1
ATOM 779 O O . ALA A 1 97 ? 0.184 -5.798 -8.069 1.00 96.75 97 ALA A O 1
ATOM 780 N N . LEU A 1 98 ? 0.704 -4.146 -9.501 1.00 96.62 98 LEU A N 1
ATOM 781 C CA . LEU A 1 98 ? -0.114 -3.111 -8.872 1.00 96.62 98 LEU A CA 1
ATOM 782 C C . LEU A 1 98 ? -1.593 -3.516 -8.816 1.00 96.62 98 LEU A C 1
ATOM 784 O O . LEU A 1 98 ? -2.206 -3.459 -7.754 1.00 96.62 98 LEU A O 1
ATOM 788 N N . ALA A 1 99 ? -2.142 -3.981 -9.941 1.00 96.44 99 ALA A N 1
ATOM 789 C CA . ALA A 1 99 ? -3.516 -4.458 -10.032 1.00 96.44 99 ALA A CA 1
ATOM 790 C C . ALA A 1 99 ? -3.763 -5.659 -9.111 1.00 96.44 99 ALA A C 1
ATOM 792 O O . ALA A 1 99 ? -4.781 -5.698 -8.428 1.00 96.44 99 ALA A O 1
ATOM 793 N N . GLY A 1 100 ? -2.822 -6.606 -9.041 1.00 97.62 100 GLY A N 1
ATOM 794 C CA . GLY A 1 100 ? -2.912 -7.752 -8.137 1.00 97.62 100 GLY A CA 1
ATOM 795 C C . GLY A 1 100 ? -2.924 -7.344 -6.662 1.00 97.62 100 GLY A C 1
ATOM 796 O O . GLY A 1 100 ? -3.784 -7.793 -5.910 1.00 97.62 100 GLY A O 1
ATOM 797 N N . ILE A 1 101 ? -2.018 -6.449 -6.257 1.00 97.38 101 ILE A N 1
ATOM 798 C CA . ILE A 1 101 ? -1.943 -5.933 -4.880 1.00 97.38 101 ILE A CA 1
ATOM 799 C C . ILE A 1 101 ? -3.220 -5.163 -4.514 1.00 97.38 101 ILE A C 1
ATOM 801 O O . ILE A 1 101 ? -3.757 -5.340 -3.420 1.00 97.38 101 ILE A O 1
ATOM 805 N N . ALA A 1 102 ? -3.726 -4.323 -5.420 1.00 96.44 102 ALA A N 1
ATOM 806 C CA . ALA A 1 102 ? -4.955 -3.565 -5.203 1.00 96.44 102 ALA A CA 1
ATOM 807 C C . ALA A 1 102 ? -6.188 -4.479 -5.125 1.00 96.44 102 ALA A C 1
ATOM 809 O O . ALA A 1 102 ? -6.998 -4.331 -4.213 1.00 96.44 102 ALA A O 1
ATOM 810 N N . ALA A 1 103 ? -6.308 -5.457 -6.029 1.00 97.38 103 ALA A N 1
ATOM 811 C CA . ALA A 1 103 ? -7.406 -6.422 -6.030 1.00 97.38 103 ALA A CA 1
ATOM 812 C C . ALA A 1 103 ? -7.411 -7.281 -4.760 1.00 97.38 103 ALA A C 1
ATOM 814 O O . ALA A 1 103 ? -8.465 -7.477 -4.161 1.00 97.38 103 ALA A O 1
ATOM 815 N N . ALA A 1 104 ? -6.239 -7.736 -4.306 1.00 97.62 104 ALA A N 1
ATOM 816 C CA . ALA A 1 104 ? -6.110 -8.451 -3.041 1.00 97.62 104 ALA A CA 1
ATOM 817 C C . ALA A 1 104 ? -6.579 -7.592 -1.856 1.00 97.62 104 ALA A C 1
ATOM 819 O O . ALA A 1 104 ? -7.353 -8.071 -1.032 1.00 97.62 104 ALA A O 1
ATOM 820 N N . GLY A 1 105 ? -6.180 -6.316 -1.811 1.00 96.38 105 GLY A N 1
ATOM 821 C CA . GLY A 1 105 ? -6.635 -5.374 -0.785 1.00 96.38 105 GLY A CA 1
ATOM 822 C C . GLY A 1 105 ? -8.145 -5.140 -0.815 1.00 96.38 105 GLY A C 1
ATOM 823 O O . GLY A 1 105 ? -8.784 -5.140 0.233 1.00 96.38 105 GLY A O 1
ATOM 824 N N . ALA A 1 106 ? -8.735 -5.006 -2.005 1.00 96.31 106 ALA A N 1
ATOM 825 C CA . ALA A 1 106 ? -10.178 -4.842 -2.168 1.00 96.31 106 ALA A CA 1
ATOM 826 C C . ALA A 1 106 ? -10.958 -6.080 -1.702 1.00 96.31 106 ALA A C 1
ATOM 828 O O . ALA A 1 106 ? -11.907 -5.946 -0.935 1.00 96.31 106 ALA A O 1
ATOM 829 N N . LEU A 1 107 ? -10.540 -7.284 -2.109 1.00 97.31 107 LEU A N 1
ATOM 830 C CA . LEU A 1 107 ? -11.168 -8.539 -1.680 1.00 97.31 107 LEU A CA 1
ATOM 831 C C . LEU A 1 107 ? -11.037 -8.750 -0.171 1.00 97.31 107 LEU A C 1
ATOM 833 O O . LEU A 1 107 ? -12.008 -9.117 0.489 1.00 97.31 107 LEU A O 1
ATOM 837 N N . PHE A 1 108 ? -9.855 -8.474 0.379 1.00 96.00 108 PHE A N 1
ATOM 838 C CA . PHE A 1 108 ? -9.626 -8.512 1.818 1.00 96.00 108 PHE A CA 1
ATOM 839 C C . PHE A 1 108 ? -10.521 -7.509 2.555 1.00 96.00 108 PHE A C 1
ATOM 841 O O . PHE A 1 108 ? -11.121 -7.862 3.564 1.00 96.00 108 PHE A O 1
ATOM 848 N N . GLY A 1 109 ? -10.671 -6.293 2.023 1.00 95.06 109 GLY A N 1
ATOM 849 C CA . GLY A 1 109 ? -11.576 -5.284 2.565 1.00 95.06 109 GLY A CA 1
ATOM 850 C C . GLY A 1 109 ? -13.030 -5.735 2.541 1.00 95.06 109 GLY A C 1
ATOM 851 O O . GLY A 1 109 ? -13.707 -5.658 3.557 1.00 95.06 109 GLY A O 1
ATOM 852 N N . ILE A 1 110 ? -13.511 -6.268 1.416 1.00 95.62 110 ILE A N 1
ATOM 853 C CA . ILE A 1 110 ? -14.869 -6.821 1.324 1.00 95.62 110 ILE A CA 1
ATOM 854 C C . ILE A 1 110 ? -15.078 -7.888 2.403 1.00 95.62 110 ILE A C 1
ATOM 856 O O . ILE A 1 110 ? -16.075 -7.842 3.119 1.00 95.62 110 ILE A O 1
ATOM 860 N N . ALA A 1 111 ? -14.127 -8.811 2.558 1.00 94.56 111 ALA A N 1
ATOM 861 C CA . ALA A 1 111 ? -14.209 -9.860 3.567 1.00 94.56 111 ALA A CA 1
ATOM 862 C C . ALA A 1 111 ? -14.198 -9.304 5.002 1.00 94.56 111 ALA A C 1
ATOM 864 O O . ALA A 1 111 ? -15.004 -9.735 5.825 1.00 94.56 111 ALA A O 1
ATOM 865 N N . SER A 1 112 ? -13.321 -8.343 5.308 1.00 94.00 112 SER A N 1
ATOM 866 C CA . SER A 1 112 ? -13.198 -7.769 6.652 1.00 94.00 112 SER A CA 1
ATOM 867 C C . SER A 1 112 ? -14.431 -6.948 7.045 1.00 94.00 112 SER A C 1
ATOM 869 O O . SER A 1 112 ? -14.919 -7.078 8.166 1.00 94.00 112 SER A O 1
ATOM 871 N N . TRP A 1 113 ? -14.987 -6.164 6.119 1.00 94.31 113 TRP A N 1
ATOM 872 C CA . TRP A 1 113 ? -16.210 -5.390 6.333 1.00 94.31 113 TRP A CA 1
ATOM 873 C C . TRP A 1 113 ? -17.448 -6.279 6.431 1.00 94.31 113 TRP A C 1
ATOM 875 O O . TRP A 1 113 ? -18.259 -6.081 7.332 1.00 94.31 113 TRP A O 1
ATOM 885 N N . ALA A 1 114 ? -17.580 -7.280 5.554 1.00 93.75 114 ALA A N 1
ATOM 886 C CA . ALA A 1 114 ? -18.675 -8.243 5.640 1.00 93.75 114 ALA A CA 1
ATOM 887 C C . ALA A 1 114 ? -18.652 -8.982 6.983 1.00 93.75 114 ALA A C 1
ATOM 889 O O . ALA A 1 114 ? -19.695 -9.162 7.605 1.00 93.75 114 ALA A O 1
ATOM 890 N N . TRP A 1 115 ? -17.465 -9.356 7.469 1.00 92.38 115 TRP A N 1
ATOM 891 C CA . TRP A 1 115 ? -17.332 -9.991 8.774 1.00 92.38 115 TRP A CA 1
ATOM 892 C C . TRP A 1 115 ? -17.781 -9.072 9.919 1.00 92.38 115 TRP A C 1
ATOM 894 O O . TRP A 1 115 ? -18.525 -9.523 10.787 1.00 92.38 115 TRP A O 1
ATOM 904 N N . LEU A 1 116 ? -17.405 -7.789 9.877 1.00 88.06 116 LEU A N 1
ATOM 905 C CA . LEU A 1 116 ? -17.837 -6.797 10.864 1.00 88.06 116 LEU A CA 1
ATOM 906 C C . LEU A 1 116 ? -19.348 -6.550 10.861 1.00 88.06 116 LEU A C 1
ATOM 908 O O . LEU A 1 116 ? -19.904 -6.320 11.924 1.00 88.06 116 LEU A O 1
ATOM 912 N N . MET A 1 117 ? -20.008 -6.586 9.701 1.00 91.00 117 MET A N 1
ATOM 913 C CA . MET A 1 117 ? -21.452 -6.330 9.596 1.00 91.00 117 MET A CA 1
ATOM 914 C C . MET A 1 117 ? -22.330 -7.540 9.938 1.00 91.00 117 MET A C 1
ATOM 916 O O . MET A 1 117 ? -23.490 -7.367 10.295 1.00 91.00 117 MET A O 1
ATOM 920 N N . LEU A 1 118 ? -21.818 -8.761 9.763 1.00 91.44 118 LEU A N 1
ATOM 921 C CA . LEU A 1 118 ? -22.576 -10.002 9.971 1.00 91.44 118 LEU A CA 1
ATOM 922 C C . LEU A 1 118 ? -22.462 -10.555 11.402 1.00 91.44 118 LEU A C 1
ATOM 924 O O . LEU A 1 118 ? -22.923 -11.668 11.664 1.00 91.44 118 LEU A O 1
ATOM 928 N N . ARG A 1 119 ? -21.833 -9.813 12.312 1.00 67.69 119 ARG A N 1
ATOM 929 C CA . ARG A 1 119 ? -21.730 -10.123 13.740 1.00 67.69 119 ARG A CA 1
ATOM 930 C C . ARG A 1 119 ? -22.353 -9.012 14.564 1.00 67.69 119 ARG A C 1
ATOM 932 O O . ARG A 1 119 ? -22.869 -9.362 15.644 1.00 67.69 119 ARG A O 1
#

Radius of gyration: 18.84 Å; chains: 1; bounding box: 53×24×50 Å

pLDDT: mean 93.27, std 7.31, range [48.53, 97.88]

Foldseek 3Di:
DCVVVVVLVVLLVVLLVVLLVLLVVLLVLQLLLCLLVQCVVCVVVLVPDPDPVRSVVSSNVVSNVRSVVSSVVSSVLSNLQSVDPDNVVSVVSSVVSSVVSSVVSNVSSVVSVVVSVVD

Sequence (119 aa):
MNAPRRERWLKIVERSMVGHVFAYPVAVVWAMASIPLAIHLFIREIDLLPNQEAVGQFVVRRVAWPAGAVFVLVHLASLLWSFAADPARGFKRFIKALAGIAAAGALFGIASWAWLMLR

Organism: NCBI:txid888830

Secondary structure (DSSP, 8-state):
--HHHHHHHHHHHHHHHHHHHHHHHHHHHHHHHHHHHHHHHTHHHHHT-SSHHHHHHHHHHHHHHHHHHHHHHHHHHHHHHHT-SSHHHHHHHHHHHHHHHHHHHHHHHHHHHHHHH--